Protein AF-A0A7S2E349-F1 (afdb_monomer_lite)

Sequence (161 aa):
EEGGGSARASAPRFAKLDMDATVRTHDVWCAIMRQLRRLCVDPRPEVRTTSVHSLVSIISSHGQSLKGRSWDHTLNYTLLSLLEEIMVKAKGASTADNVAQKLGTEGGRDVTMMIHHSRDTEAKQWDETWVLALDALARIVRGFLPQLEQRLCFGEAWRSL

InterPro domains:
  IPR032817 Mon2, C-terminal [PF16206] (27-145)

Radius of gyration: 23.16 Å; chains: 1; bounding box: 73×22×64 Å

Structure (mmCIF, N/CA/C/O backbone):
data_AF-A0A7S2E349-F1
#
_entry.id   AF-A0A7S2E349-F1
#
loop_
_atom_site.group_PDB
_atom_site.id
_atom_site.type_symbol
_atom_site.label_atom_id
_atom_site.label_alt_id
_atom_site.label_comp_id
_atom_site.label_asym_id
_atom_site.label_entity_id
_atom_site.label_seq_id
_atom_site.pdbx_PDB_ins_code
_atom_site.Cartn_x
_atom_site.Cartn_y
_atom_site.Cartn_z
_atom_site.occupancy
_atom_site.B_iso_or_equiv
_atom_site.auth_seq_id
_atom_site.auth_comp_id
_atom_site.auth_asym_id
_atom_site.auth_atom_id
_atom_site.pdbx_PDB_model_num
ATOM 1 N N . GLU A 1 1 ? -45.280 -6.368 -42.985 1.00 37.47 1 GLU A N 1
ATOM 2 C CA . GLU A 1 1 ? -43.893 -6.854 -42.848 1.00 37.47 1 GLU A CA 1
ATOM 3 C C . GLU A 1 1 ? -43.084 -5.709 -42.260 1.00 37.47 1 GLU A C 1
ATOM 5 O O . GLU A 1 1 ? -42.886 -4.701 -42.918 1.00 37.47 1 GLU A O 1
ATOM 10 N N . GLU A 1 2 ? -43.095 -5.577 -40.937 1.00 45.66 2 GLU A N 1
ATOM 11 C CA . GLU A 1 2 ? -42.155 -6.203 -39.989 1.00 45.66 2 GLU A CA 1
ATOM 12 C C . GLU A 1 2 ? -40.701 -5.769 -40.195 1.00 45.66 2 GLU A C 1
ATOM 14 O O . GLU A 1 2 ? -40.086 -6.037 -41.218 1.00 45.66 2 GLU A O 1
ATOM 19 N N . GLY A 1 3 ? -40.158 -5.107 -39.172 1.00 44.56 3 GLY A N 1
ATOM 20 C CA . GLY A 1 3 ? -38.744 -4.747 -39.107 1.00 44.56 3 GLY A CA 1
ATOM 21 C C . GLY A 1 3 ? -38.372 -3.788 -37.974 1.00 44.56 3 GLY A C 1
ATOM 22 O O . GLY A 1 3 ? -37.389 -3.066 -38.089 1.00 44.56 3 GLY A O 1
ATOM 23 N N . GLY A 1 4 ? -39.152 -3.728 -36.888 1.00 44.34 4 GLY A N 1
ATOM 24 C CA . GLY A 1 4 ? -38.836 -2.915 -35.711 1.00 44.34 4 GLY A CA 1
ATOM 25 C C . GLY A 1 4 ? -37.794 -3.600 -34.827 1.00 44.34 4 GLY A C 1
ATOM 26 O O . GLY A 1 4 ? -38.144 -4.235 -33.835 1.00 44.34 4 GLY A O 1
ATOM 27 N N . GLY A 1 5 ? -36.516 -3.490 -35.189 1.00 50.41 5 GLY A N 1
ATOM 28 C CA . GLY A 1 5 ? -35.394 -3.964 -34.378 1.00 50.41 5 GLY A CA 1
ATOM 29 C C . GLY A 1 5 ? -35.245 -3.143 -33.096 1.00 50.41 5 GLY A C 1
ATOM 30 O O . GLY A 1 5 ? -34.530 -2.145 -33.067 1.00 50.41 5 GLY A O 1
ATOM 31 N N . SER A 1 6 ? -35.925 -3.559 -32.026 1.00 50.19 6 SER A N 1
ATOM 32 C CA . SER A 1 6 ? -35.733 -3.003 -30.685 1.00 50.19 6 SER A CA 1
ATOM 33 C C . SER A 1 6 ? -34.360 -3.424 -30.153 1.00 50.19 6 SER A C 1
ATOM 35 O O . SER A 1 6 ? -34.171 -4.545 -29.676 1.00 50.19 6 SER A O 1
ATOM 37 N N . ALA A 1 7 ? -33.378 -2.528 -30.257 1.00 56.19 7 ALA A N 1
ATOM 38 C CA . ALA A 1 7 ? -32.099 -2.668 -29.578 1.00 56.19 7 ALA A CA 1
ATOM 39 C C . ALA A 1 7 ? -32.342 -2.601 -28.062 1.00 56.19 7 ALA A C 1
ATOM 41 O O . ALA A 1 7 ? -32.481 -1.524 -27.481 1.00 56.19 7 ALA A O 1
ATOM 42 N N . ARG A 1 8 ? -32.443 -3.768 -27.415 1.00 59.44 8 ARG A N 1
ATOM 43 C CA . ARG A 1 8 ? -32.539 -3.882 -25.955 1.00 59.44 8 ARG A CA 1
ATOM 44 C C . ARG A 1 8 ? -31.318 -3.204 -25.335 1.00 59.44 8 ARG A C 1
ATOM 46 O O . ARG A 1 8 ? -30.196 -3.683 -25.497 1.00 59.44 8 ARG A O 1
ATOM 53 N N . ALA A 1 9 ? -31.541 -2.098 -24.628 1.00 64.00 9 ALA A N 1
ATOM 54 C CA . ALA A 1 9 ? -30.508 -1.449 -23.836 1.00 64.00 9 ALA A CA 1
ATOM 55 C C . ALA A 1 9 ? -29.897 -2.477 -22.871 1.00 64.00 9 ALA A C 1
ATOM 57 O O . ALA A 1 9 ? -30.620 -3.165 -22.143 1.00 64.00 9 ALA A O 1
ATOM 58 N N . SER A 1 10 ? -28.570 -2.613 -22.904 1.00 72.06 10 SER A N 1
ATOM 59 C CA . SER A 1 10 ? -27.849 -3.491 -21.984 1.00 72.06 10 SER A CA 1
ATOM 60 C C . SER A 1 10 ? -28.159 -3.065 -20.553 1.00 72.06 10 SER A C 1
ATOM 62 O O . SER A 1 10 ? -28.141 -1.870 -20.243 1.00 72.06 10 SER A O 1
ATOM 64 N N . ALA A 1 11 ? -28.484 -4.032 -19.694 1.00 67.56 11 ALA A N 1
ATOM 65 C CA . ALA A 1 11 ? -28.821 -3.750 -18.308 1.00 67.56 11 ALA A CA 1
ATOM 66 C C . ALA A 1 11 ? -27.693 -2.934 -17.644 1.00 67.56 11 ALA A C 1
ATOM 68 O O . ALA A 1 11 ? -26.514 -3.192 -17.919 1.00 67.56 11 ALA A O 1
ATOM 69 N N . PRO A 1 12 ? -28.024 -1.969 -16.763 1.00 70.56 12 PRO A N 1
ATOM 70 C CA . PRO A 1 12 ? -27.026 -1.201 -16.032 1.00 70.56 12 PRO A CA 1
ATOM 71 C C . PRO A 1 12 ? -25.991 -2.130 -15.397 1.00 70.56 12 PRO A C 1
ATOM 73 O O . PRO A 1 12 ? -26.346 -3.174 -14.849 1.00 70.56 12 PRO A O 1
ATOM 76 N N . ARG A 1 13 ? -24.712 -1.736 -15.430 1.00 71.00 13 ARG A N 1
ATOM 77 C CA . ARG A 1 13 ? -23.570 -2.537 -14.939 1.00 71.00 13 ARG A CA 1
ATOM 78 C C . ARG A 1 13 ? -23.770 -3.096 -13.522 1.00 71.00 13 ARG A C 1
ATOM 80 O O . ARG A 1 13 ? -23.181 -4.114 -13.175 1.00 71.00 13 ARG A O 1
ATOM 87 N N . PHE A 1 14 ? -24.613 -2.436 -12.732 1.00 72.12 14 PHE A N 1
ATOM 88 C CA . PHE A 1 14 ? -24.891 -2.735 -11.332 1.00 72.12 14 PHE A CA 1
ATOM 89 C C . PHE A 1 14 ? -26.315 -3.238 -11.066 1.00 72.12 14 PHE A C 1
ATOM 91 O O . PHE A 1 14 ? -26.680 -3.424 -9.916 1.00 72.12 14 PHE A O 1
ATOM 98 N N . ALA A 1 15 ? -27.110 -3.524 -12.101 1.00 71.81 15 ALA A N 1
ATOM 99 C CA . ALA A 1 15 ? -28.498 -3.980 -11.952 1.00 71.81 15 ALA A CA 1
ATOM 100 C C . ALA A 1 15 ? -28.647 -5.340 -11.241 1.00 71.81 15 ALA A C 1
ATOM 102 O O . ALA A 1 15 ? -29.754 -5.731 -10.894 1.00 71.81 15 ALA A O 1
ATOM 103 N N . LYS A 1 16 ? -27.543 -6.073 -11.050 1.00 73.38 16 LYS A N 1
ATOM 104 C CA . LYS A 1 16 ? -27.496 -7.359 -10.337 1.00 73.38 16 LYS A CA 1
ATOM 105 C C . LYS A 1 16 ? -27.009 -7.238 -8.891 1.00 73.38 16 LYS A C 1
ATOM 107 O O . LYS A 1 16 ? -26.869 -8.262 -8.231 1.00 73.38 16 LYS A O 1
ATOM 112 N N . LEU A 1 17 ? -26.660 -6.035 -8.430 1.00 69.94 17 LEU A N 1
ATOM 113 C CA . LEU A 1 17 ? -26.226 -5.843 -7.052 1.00 69.94 17 LEU A CA 1
ATOM 114 C C . LEU A 1 17 ? -27.455 -5.787 -6.150 1.00 69.94 17 LEU A C 1
ATOM 116 O O . LEU A 1 17 ? -28.335 -4.953 -6.345 1.00 69.94 17 LEU A O 1
ATOM 120 N N . ASP A 1 18 ? -27.494 -6.687 -5.175 1.00 74.94 18 ASP A N 1
ATOM 121 C CA . ASP A 1 18 ? -28.432 -6.609 -4.065 1.00 74.94 18 ASP A CA 1
ATOM 122 C C . ASP A 1 18 ? -28.018 -5.433 -3.170 1.00 74.94 18 ASP A C 1
ATOM 124 O O . ASP A 1 18 ? -27.000 -5.491 -2.477 1.00 74.94 18 ASP A O 1
ATOM 128 N N . MET A 1 19 ? -28.771 -4.337 -3.262 1.00 74.75 19 MET A N 1
ATOM 129 C CA . MET A 1 19 ? -28.519 -3.110 -2.502 1.00 74.75 19 MET A CA 1
ATOM 130 C C . MET A 1 19 ? -28.996 -3.213 -1.048 1.00 74.75 19 MET A C 1
ATOM 132 O O . MET A 1 19 ? -28.569 -2.406 -0.224 1.00 74.75 19 MET A O 1
ATOM 136 N N . ASP A 1 20 ? -29.836 -4.205 -0.737 1.00 75.56 20 ASP A N 1
ATOM 137 C CA . ASP A 1 20 ? -30.409 -4.433 0.593 1.00 75.56 20 ASP A CA 1
ATOM 138 C C . ASP A 1 20 ? -29.612 -5.480 1.390 1.00 75.56 20 ASP A C 1
ATOM 140 O O . ASP A 1 20 ? -29.805 -5.647 2.600 1.00 75.56 20 ASP A O 1
ATOM 144 N N . ALA A 1 21 ? -28.666 -6.162 0.736 1.00 74.62 21 ALA A N 1
ATOM 145 C CA . ALA A 1 21 ? -27.739 -7.069 1.387 1.00 74.62 21 ALA A CA 1
ATOM 146 C C . ALA A 1 21 ? -26.943 -6.347 2.486 1.00 74.62 21 ALA A C 1
ATOM 148 O O . ALA A 1 21 ? -26.239 -5.359 2.259 1.00 74.62 21 ALA A O 1
ATOM 149 N N . THR A 1 22 ? -26.988 -6.894 3.700 1.00 79.00 22 THR A N 1
ATOM 150 C CA . THR A 1 22 ? -26.176 -6.394 4.812 1.00 79.00 22 THR A CA 1
ATOM 151 C C . THR A 1 22 ? -24.702 -6.725 4.577 1.00 79.00 22 THR A C 1
ATOM 153 O O . THR A 1 22 ? -24.250 -7.855 4.760 1.00 79.00 22 THR A O 1
ATOM 156 N N . VAL A 1 23 ? -23.917 -5.724 4.174 1.00 80.25 23 VAL A N 1
ATOM 157 C CA . VAL A 1 23 ? -22.469 -5.880 3.984 1.00 80.25 23 VAL A CA 1
ATOM 158 C C . VAL A 1 23 ? -21.738 -5.569 5.286 1.00 80.25 23 VAL A C 1
ATOM 160 O O . VAL A 1 23 ? -21.881 -4.489 5.862 1.00 80.25 23 VAL A O 1
ATOM 163 N N . ARG A 1 24 ? -20.904 -6.501 5.760 1.00 84.50 24 ARG A N 1
ATOM 164 C CA . ARG A 1 24 ? -20.081 -6.256 6.952 1.00 84.50 24 ARG A CA 1
ATOM 165 C C . ARG A 1 24 ? -19.015 -5.218 6.616 1.00 84.50 24 ARG A C 1
ATOM 167 O O . ARG A 1 24 ? -18.309 -5.346 5.620 1.00 84.50 24 ARG A O 1
ATOM 174 N N . THR A 1 25 ? -18.807 -4.245 7.501 1.00 87.38 25 THR A N 1
ATOM 175 C CA . THR A 1 25 ? -17.810 -3.170 7.326 1.00 87.38 25 THR A CA 1
ATOM 176 C C . THR A 1 25 ? -16.405 -3.697 7.010 1.00 87.38 25 THR A C 1
ATOM 178 O O . THR A 1 25 ? -15.675 -3.093 6.231 1.00 87.38 25 THR A O 1
ATOM 181 N N . HIS A 1 26 ? -16.026 -4.845 7.581 1.00 89.56 26 HIS A N 1
ATOM 182 C CA . HIS A 1 26 ? -14.762 -5.515 7.273 1.00 89.56 26 HIS A CA 1
ATOM 183 C C . HIS A 1 26 ? -14.629 -5.875 5.786 1.00 89.56 26 HIS A C 1
ATOM 185 O O . HIS A 1 26 ? -13.589 -5.615 5.188 1.00 89.56 26 HIS A O 1
ATOM 191 N N . ASP A 1 27 ? -15.682 -6.426 5.184 1.00 91.12 27 ASP A N 1
ATOM 192 C CA . ASP A 1 27 ? -15.651 -6.897 3.799 1.00 91.12 27 ASP A CA 1
ATOM 193 C C . ASP A 1 27 ? -15.511 -5.717 2.827 1.00 91.12 27 ASP A C 1
ATOM 195 O O . ASP A 1 27 ? -14.742 -5.796 1.867 1.00 91.12 27 ASP A O 1
ATOM 199 N N . VAL A 1 28 ? -16.172 -4.591 3.130 1.00 90.75 28 VAL A N 1
ATOM 200 C CA . VAL A 1 28 ? -16.033 -3.330 2.381 1.00 90.75 28 VAL A CA 1
ATOM 201 C C . VAL A 1 28 ? -14.592 -2.825 2.432 1.00 90.75 28 VAL A C 1
ATOM 203 O O . VAL A 1 28 ? -14.005 -2.533 1.392 1.00 90.75 28 VAL A O 1
ATOM 206 N N . TRP A 1 29 ? -13.989 -2.775 3.625 1.00 93.12 29 TRP A N 1
ATOM 207 C CA . TRP A 1 29 ? -12.599 -2.344 3.779 1.00 93.12 29 TRP A CA 1
ATOM 208 C C . TRP A 1 29 ? -11.635 -3.225 2.991 1.00 93.12 29 TRP A C 1
ATOM 210 O O . TRP A 1 29 ? -10.821 -2.712 2.227 1.00 93.12 29 TRP A O 1
ATOM 220 N N . CYS A 1 30 ? -11.763 -4.546 3.107 1.00 92.81 30 CYS A N 1
ATOM 221 C CA . CYS A 1 30 ? -10.938 -5.481 2.349 1.00 92.81 30 CYS A CA 1
ATOM 222 C C . CYS A 1 30 ? -11.125 -5.312 0.832 1.00 92.81 30 CYS A C 1
ATOM 224 O O . CYS A 1 30 ? -10.159 -5.406 0.078 1.00 92.81 30 CYS A O 1
ATOM 226 N N . ALA A 1 31 ? -12.348 -5.042 0.361 1.00 93.38 31 ALA A N 1
ATOM 227 C CA . ALA A 1 31 ? -12.614 -4.777 -1.051 1.00 93.38 31 ALA A CA 1
ATOM 228 C C . ALA A 1 31 ? -11.931 -3.495 -1.551 1.00 93.38 31 ALA A C 1
ATOM 230 O O . ALA A 1 31 ? -11.270 -3.532 -2.591 1.00 93.38 31 ALA A O 1
ATOM 231 N N . ILE A 1 32 ? -12.037 -2.400 -0.794 1.00 93.06 32 ILE A N 1
ATOM 232 C CA . ILE A 1 32 ? -11.392 -1.120 -1.118 1.00 93.06 32 ILE A CA 1
ATOM 233 C C . ILE A 1 32 ? -9.871 -1.286 -1.163 1.00 93.06 32 ILE A C 1
ATOM 235 O O . ILE A 1 32 ? -9.247 -0.946 -2.169 1.00 93.06 32 ILE A O 1
ATOM 239 N N . MET A 1 33 ? -9.279 -1.863 -0.112 1.00 94.69 33 MET A N 1
ATOM 240 C CA . MET A 1 33 ? -7.827 -2.039 -0.009 1.00 94.69 33 MET A CA 1
ATOM 241 C C . MET A 1 33 ? -7.282 -2.920 -1.133 1.00 94.69 33 MET A C 1
ATOM 243 O O . MET A 1 33 ? -6.305 -2.556 -1.786 1.00 94.69 33 MET A O 1
ATOM 247 N N . ARG A 1 34 ? -7.969 -4.025 -1.450 1.00 94.81 34 ARG A N 1
ATOM 248 C CA . ARG A 1 34 ? -7.602 -4.902 -2.568 1.00 94.81 34 ARG A CA 1
ATOM 249 C C . ARG A 1 34 ? -7.635 -4.174 -3.908 1.00 94.81 34 ARG A C 1
ATOM 251 O O . ARG A 1 34 ? -6.730 -4.359 -4.722 1.00 94.81 34 ARG A O 1
ATOM 258 N N . GLN A 1 35 ? -8.661 -3.359 -4.151 1.00 95.50 35 GLN A N 1
ATOM 259 C CA . GLN A 1 35 ? -8.774 -2.650 -5.421 1.00 95.50 35 GLN A CA 1
ATOM 260 C C . GLN A 1 35 ? -7.719 -1.551 -5.553 1.00 95.50 35 GLN A C 1
ATOM 262 O O . GLN A 1 35 ? -7.114 -1.432 -6.615 1.00 95.50 35 GLN A O 1
ATOM 267 N N . LEU A 1 36 ? -7.446 -0.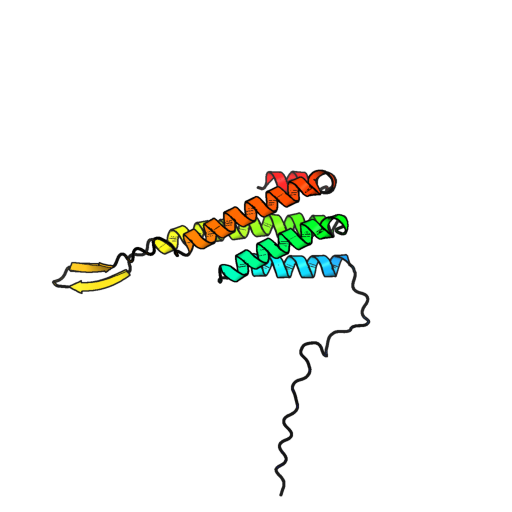799 -4.484 1.00 94.94 36 LEU A N 1
ATOM 268 C CA . LEU A 1 36 ? -6.379 0.205 -4.472 1.00 94.94 36 LEU A CA 1
ATOM 269 C C . LEU A 1 36 ? -5.004 -0.432 -4.665 1.00 94.94 36 LEU A C 1
ATOM 271 O O . LEU A 1 36 ? -4.242 0.024 -5.514 1.00 94.94 36 LEU A O 1
ATOM 275 N N . ARG A 1 37 ? -4.714 -1.529 -3.953 1.00 95.94 37 ARG A N 1
ATOM 276 C CA . ARG A 1 37 ? -3.477 -2.306 -4.113 1.00 95.94 37 ARG A CA 1
ATOM 277 C C . ARG A 1 37 ? -3.236 -2.679 -5.571 1.00 95.94 37 ARG A C 1
ATOM 279 O O . ARG A 1 37 ? -2.144 -2.472 -6.084 1.00 95.94 37 ARG A O 1
ATOM 286 N N . ARG A 1 38 ? -4.263 -3.205 -6.247 1.00 96.50 38 ARG A N 1
ATOM 287 C CA . ARG A 1 38 ? -4.178 -3.613 -7.658 1.00 96.50 38 ARG A CA 1
ATOM 288 C C . ARG A 1 38 ? -3.792 -2.449 -8.573 1.00 96.50 38 ARG A C 1
ATOM 290 O O . ARG A 1 38 ? -3.069 -2.657 -9.538 1.00 96.50 38 ARG A O 1
ATOM 297 N N . LEU A 1 39 ? -4.272 -1.242 -8.281 1.00 97.19 39 LEU A N 1
ATOM 298 C CA . LEU A 1 39 ? -3.957 -0.052 -9.071 1.00 97.19 39 LEU A CA 1
ATOM 299 C C . LEU A 1 39 ? -2.567 0.525 -8.752 1.00 97.19 39 LEU A C 1
ATOM 301 O O . LEU A 1 39 ? -1.951 1.137 -9.618 1.00 97.19 39 LEU A O 1
ATOM 305 N N . CYS A 1 40 ? -2.031 0.281 -7.552 1.00 96.94 40 CYS A N 1
ATOM 306 C CA . CYS A 1 40 ? -0.669 0.689 -7.181 1.00 96.94 40 CYS A CA 1
ATOM 307 C C . CYS A 1 40 ? 0.425 -0.028 -7.997 1.00 96.94 40 CYS A C 1
ATOM 309 O O . CYS A 1 40 ? 1.569 0.413 -8.003 1.00 96.94 40 CYS A O 1
ATOM 311 N N . VAL A 1 41 ? 0.077 -1.107 -8.702 1.00 96.38 41 VAL A N 1
ATOM 312 C CA . VAL A 1 41 ? 0.967 -1.873 -9.591 1.00 96.38 41 VAL A CA 1
ATOM 313 C C . VAL A 1 41 ? 0.501 -1.854 -11.053 1.00 96.38 41 VAL A C 1
ATOM 315 O O . VAL A 1 41 ? 0.894 -2.713 -11.843 1.00 96.38 41 VAL A O 1
ATOM 318 N N . ASP A 1 42 ? -0.350 -0.890 -11.425 1.00 96.94 42 ASP A N 1
ATOM 319 C CA . ASP A 1 42 ? -0.799 -0.701 -12.809 1.00 96.94 42 ASP A CA 1
ATOM 320 C C . ASP A 1 42 ? 0.399 -0.420 -13.745 1.00 96.94 42 ASP A C 1
ATOM 322 O O . ASP A 1 42 ? 1.356 0.245 -13.340 1.00 96.94 42 ASP A O 1
ATOM 326 N N . PRO A 1 43 ? 0.382 -0.888 -15.005 1.00 91.62 43 PRO A N 1
ATOM 327 C CA . PRO A 1 43 ? 1.456 -0.597 -15.956 1.00 91.62 43 PRO A CA 1
ATOM 328 C C . PRO A 1 43 ? 1.702 0.902 -16.177 1.00 91.62 43 PRO A C 1
ATOM 330 O O . PRO A 1 43 ? 2.832 1.302 -16.441 1.00 91.62 43 PRO A O 1
ATOM 333 N N . ARG A 1 44 ? 0.670 1.744 -16.036 1.00 93.69 44 ARG A N 1
ATOM 334 C CA . ARG A 1 44 ? 0.774 3.192 -16.252 1.00 93.69 44 ARG A CA 1
ATOM 335 C C . ARG A 1 44 ? 1.271 3.900 -14.983 1.00 93.69 44 ARG A C 1
ATOM 337 O O . ARG A 1 44 ? 0.604 3.788 -13.946 1.00 93.69 44 ARG A O 1
ATOM 344 N N . PRO A 1 45 ? 2.391 4.642 -15.031 1.00 92.88 45 PRO A N 1
ATOM 345 C CA . PRO A 1 45 ? 2.976 5.285 -13.852 1.00 92.88 45 PRO A CA 1
ATOM 346 C C . PRO A 1 45 ? 2.024 6.277 -13.174 1.00 92.88 45 PRO A C 1
ATOM 348 O O . PRO A 1 45 ? 1.942 6.312 -11.948 1.00 92.88 45 PRO A O 1
ATOM 351 N N . GLU A 1 46 ? 1.222 7.017 -13.937 1.00 94.62 46 GLU A N 1
ATOM 352 C CA . GLU A 1 46 ? 0.279 8.006 -13.406 1.00 94.62 46 GLU A CA 1
ATOM 353 C C . GLU A 1 46 ? -0.818 7.343 -12.562 1.00 94.62 46 GLU A C 1
ATOM 355 O O . GLU A 1 46 ? -1.241 7.876 -11.529 1.00 94.62 46 GLU A O 1
ATOM 360 N N . VAL A 1 47 ? -1.256 6.146 -12.974 1.00 96.88 47 VAL A N 1
ATOM 361 C CA . VAL A 1 47 ? -2.231 5.342 -12.228 1.00 96.88 47 VAL A CA 1
ATOM 362 C C . VAL A 1 47 ? -1.610 4.824 -10.937 1.00 96.88 47 VAL A C 1
ATOM 364 O O . VAL A 1 47 ? -2.252 4.933 -9.889 1.00 96.88 47 VAL A O 1
ATOM 367 N N . ARG A 1 48 ? -0.364 4.328 -10.974 1.00 96.06 48 ARG A N 1
ATOM 368 C CA . ARG A 1 48 ? 0.343 3.878 -9.764 1.00 96.06 48 ARG A CA 1
ATOM 369 C C . ARG A 1 48 ? 0.482 5.003 -8.755 1.00 96.06 48 ARG A C 1
ATOM 371 O O . ARG A 1 48 ? 0.015 4.858 -7.627 1.00 96.06 48 ARG A O 1
ATOM 378 N N . THR A 1 49 ? 1.037 6.138 -9.176 1.00 94.38 49 THR A N 1
ATOM 379 C CA . THR A 1 49 ? 1.279 7.303 -8.316 1.00 94.38 49 THR A CA 1
ATOM 380 C C . THR A 1 49 ? -0.014 7.770 -7.657 1.00 94.38 49 THR A C 1
ATOM 382 O O . THR A 1 49 ? -0.098 7.857 -6.430 1.00 94.38 49 THR A O 1
ATOM 385 N N . THR A 1 50 ? -1.074 7.969 -8.444 1.00 96.56 50 THR A N 1
ATOM 386 C CA . THR A 1 50 ? -2.379 8.405 -7.920 1.00 96.56 50 THR A CA 1
ATOM 387 C C . THR A 1 50 ? -2.961 7.389 -6.935 1.00 96.56 50 THR A C 1
ATOM 389 O O . THR A 1 50 ? -3.541 7.762 -5.911 1.00 96.56 50 THR A O 1
ATOM 392 N N . SER A 1 51 ? -2.787 6.096 -7.208 1.00 97.12 51 SER A N 1
ATOM 393 C CA . SER A 1 51 ? -3.311 5.020 -6.366 1.00 97.12 51 SER A CA 1
ATOM 394 C C . SER A 1 51 ? -2.557 4.890 -5.050 1.00 97.12 51 SER A C 1
ATOM 396 O O . SER A 1 51 ? -3.203 4.730 -4.018 1.00 97.12 51 SER A O 1
ATOM 398 N N . VAL A 1 52 ? -1.228 5.030 -5.054 1.00 95.94 52 VAL A N 1
ATOM 399 C CA . VAL A 1 52 ? -0.414 5.042 -3.827 1.00 95.94 52 VAL A CA 1
ATOM 400 C C . VAL A 1 52 ? -0.810 6.232 -2.952 1.00 95.94 52 VAL A C 1
ATOM 402 O O . VAL A 1 52 ? -1.083 6.056 -1.764 1.00 95.94 52 VAL A O 1
ATOM 405 N N . HIS A 1 53 ? -0.953 7.429 -3.532 1.00 95.19 53 HIS A N 1
ATOM 406 C CA . HIS A 1 53 ? -1.434 8.600 -2.793 1.00 95.19 53 HIS A CA 1
ATOM 407 C C . HIS A 1 53 ? -2.844 8.401 -2.228 1.00 95.19 53 HIS A C 1
ATOM 409 O O . HIS A 1 53 ? -3.094 8.730 -1.066 1.00 95.19 53 HIS A O 1
ATOM 415 N N . SER A 1 54 ? -3.752 7.822 -3.017 1.00 96.56 54 SER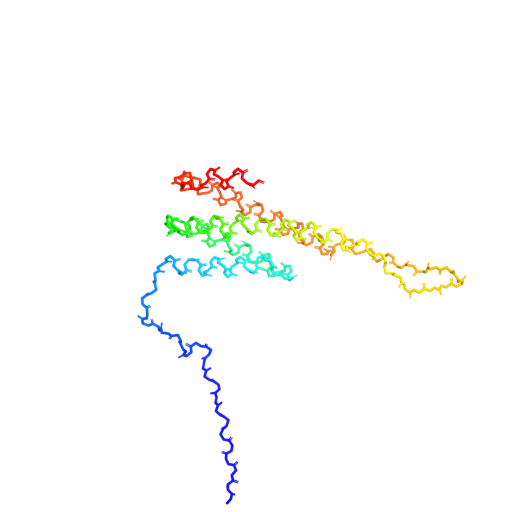 A N 1
ATOM 416 C CA . SER A 1 54 ? -5.121 7.525 -2.582 1.00 96.56 54 SER A CA 1
ATOM 417 C C . SER A 1 54 ? -5.142 6.502 -1.447 1.00 96.56 54 SER A C 1
ATOM 419 O O . SER A 1 54 ? -5.850 6.694 -0.462 1.00 96.56 54 SER A O 1
ATOM 421 N N . LEU A 1 55 ? -4.332 5.444 -1.545 1.00 95.81 55 LEU A N 1
ATOM 422 C CA . LEU A 1 55 ? -4.195 4.417 -0.516 1.00 95.81 55 LEU A CA 1
ATOM 423 C C . LEU A 1 55 ? -3.716 5.026 0.805 1.00 95.81 55 LEU A C 1
ATOM 425 O O . LEU A 1 55 ? -4.348 4.822 1.841 1.00 95.81 55 LEU A O 1
ATOM 429 N N . VAL A 1 56 ? -2.648 5.828 0.761 1.00 94.50 56 VAL A N 1
ATOM 430 C CA . VAL A 1 56 ? -2.125 6.522 1.946 1.00 94.50 56 VAL A CA 1
ATOM 431 C C . VAL A 1 56 ? -3.159 7.468 2.526 1.00 94.50 56 VAL A C 1
ATOM 433 O O . VAL A 1 56 ? -3.353 7.467 3.738 1.00 94.50 56 VAL A O 1
ATOM 436 N N . SER A 1 57 ? -3.831 8.260 1.691 1.00 95.94 57 SER A N 1
ATOM 437 C CA . SER A 1 57 ? -4.856 9.204 2.139 1.00 95.94 57 SER A CA 1
ATOM 438 C C . SER A 1 57 ? -6.008 8.481 2.838 1.00 95.94 57 SER A C 1
ATOM 440 O O . SER A 1 57 ? -6.361 8.837 3.960 1.00 95.94 57 SER A O 1
ATOM 442 N N . ILE A 1 58 ? -6.532 7.409 2.239 1.00 95.38 58 ILE A N 1
ATOM 443 C CA . ILE A 1 58 ? -7.636 6.631 2.808 1.00 95.38 58 ILE A CA 1
ATOM 444 C C . ILE A 1 58 ? -7.236 6.018 4.150 1.00 95.38 58 ILE A C 1
ATOM 446 O O . ILE A 1 58 ? -7.987 6.158 5.116 1.00 95.38 58 ILE A O 1
ATOM 450 N N . ILE A 1 59 ? -6.059 5.389 4.234 1.00 95.31 59 ILE A N 1
ATOM 451 C CA . ILE A 1 59 ? -5.570 4.787 5.481 1.00 95.31 59 ILE A CA 1
ATOM 452 C C . ILE A 1 59 ? -5.289 5.865 6.530 1.00 95.31 59 ILE A C 1
ATOM 454 O O . ILE A 1 59 ? -5.667 5.699 7.682 1.00 95.31 59 ILE A O 1
ATOM 458 N N . SER A 1 60 ? -4.688 6.992 6.155 1.00 94.56 60 SER A N 1
ATOM 459 C CA . SER A 1 60 ? -4.376 8.074 7.098 1.00 94.56 60 SER A CA 1
ATOM 460 C C . SER A 1 60 ? -5.641 8.707 7.675 1.00 94.56 60 SER A C 1
ATOM 462 O O . SER A 1 60 ? -5.711 8.953 8.876 1.00 94.56 60 SER A O 1
ATOM 464 N N . SER A 1 61 ? -6.660 8.931 6.844 1.00 94.88 61 SER A N 1
ATOM 465 C CA . SER A 1 61 ? -7.912 9.566 7.266 1.00 94.88 61 SER A CA 1
ATOM 466 C C . SER A 1 61 ? -8.858 8.615 8.000 1.00 94.88 61 SER A C 1
ATOM 468 O O . SER A 1 61 ? -9.558 9.040 8.914 1.00 94.88 61 SER A O 1
ATOM 470 N N . HIS A 1 62 ? -8.886 7.332 7.628 1.00 93.75 62 HIS A N 1
ATOM 471 C CA . HIS A 1 62 ? -9.894 6.383 8.116 1.00 93.75 62 HIS A CA 1
ATOM 472 C C . HIS A 1 62 ? -9.306 5.165 8.838 1.00 93.75 62 HIS A C 1
ATOM 474 O O . HIS A 1 62 ? -10.049 4.279 9.259 1.00 93.75 62 HIS A O 1
ATOM 480 N N . GLY A 1 63 ? -7.989 5.103 9.030 1.00 91.31 63 GLY A N 1
ATOM 481 C CA . GLY A 1 63 ? -7.312 3.959 9.645 1.00 91.31 63 GLY A CA 1
ATOM 482 C C . GLY A 1 63 ? -7.750 3.684 11.083 1.00 91.31 63 GLY A C 1
ATOM 483 O O . GLY A 1 63 ? -7.730 2.537 11.519 1.00 91.31 63 GLY A O 1
ATOM 484 N N . GLN A 1 64 ? -8.259 4.692 11.802 1.00 91.62 64 GLN A N 1
ATOM 485 C CA . GLN A 1 64 ? -8.862 4.502 13.131 1.00 91.62 64 GLN A CA 1
ATOM 486 C C . GLN A 1 64 ? -10.164 3.683 13.087 1.00 91.62 64 GLN A C 1
ATOM 488 O O . GLN A 1 64 ? -10.562 3.083 14.082 1.00 91.62 64 GLN A O 1
ATOM 493 N N . SER A 1 65 ? -10.842 3.637 11.937 1.00 89.38 65 SER A N 1
ATOM 494 C CA . SER A 1 65 ? -12.045 2.821 11.730 1.00 89.38 65 SER A CA 1
ATOM 495 C C . SER A 1 65 ? -11.731 1.363 11.377 1.00 89.38 65 SER A C 1
ATOM 497 O O . SER A 1 65 ? -12.630 0.517 11.427 1.00 89.38 65 SER A O 1
ATOM 499 N N . LEU A 1 66 ? -10.479 1.041 11.034 1.00 89.31 66 LEU A N 1
ATOM 500 C CA . LEU A 1 66 ? -10.046 -0.335 10.807 1.00 89.31 66 LEU A CA 1
ATOM 501 C C . LEU A 1 66 ? -9.920 -1.049 12.159 1.00 89.31 66 LEU A C 1
ATOM 503 O O . LEU A 1 66 ? -9.239 -0.591 13.071 1.00 89.31 66 LEU A O 1
ATOM 507 N N . LYS A 1 67 ? -10.587 -2.198 12.299 1.00 85.12 67 LYS A N 1
ATOM 508 C CA . LYS A 1 67 ? -10.593 -2.996 13.535 1.00 85.12 67 LYS A CA 1
ATOM 509 C C . LYS A 1 67 ? -9.937 -4.345 13.300 1.00 85.12 67 LYS A C 1
ATOM 511 O O . LYS A 1 67 ? -10.272 -4.987 12.309 1.00 85.12 67 LYS A O 1
ATOM 516 N N . GLY A 1 68 ? -9.099 -4.798 14.238 1.00 86.50 68 GLY A N 1
ATOM 517 C CA . GLY A 1 68 ? -8.539 -6.159 14.308 1.00 86.50 68 GLY A CA 1
ATOM 518 C C . GLY A 1 68 ? -8.227 -6.764 12.937 1.00 86.50 68 GLY A C 1
ATOM 519 O O . GLY A 1 68 ? -7.292 -6.336 12.271 1.00 86.50 68 GLY A O 1
ATOM 520 N N . ARG A 1 69 ? -9.100 -7.671 12.475 1.00 88.75 69 ARG A N 1
ATOM 521 C CA . ARG A 1 69 ? -8.998 -8.359 11.177 1.00 88.75 69 ARG A CA 1
ATOM 522 C C . ARG A 1 69 ? -8.854 -7.436 9.960 1.00 88.75 69 ARG A C 1
ATOM 524 O O . ARG A 1 69 ? -8.179 -7.805 9.008 1.00 88.75 69 ARG A O 1
ATOM 531 N N . SER A 1 70 ? -9.475 -6.254 9.948 1.00 91.25 70 SER A N 1
ATOM 532 C CA . SER A 1 70 ? -9.301 -5.286 8.850 1.00 91.25 70 SER A CA 1
ATOM 533 C C . SER A 1 70 ? -7.895 -4.692 8.834 1.00 91.25 70 SER A C 1
ATOM 535 O O . SER A 1 70 ? -7.343 -4.476 7.758 1.00 91.25 70 SER A O 1
ATOM 537 N N . TRP A 1 71 ? -7.309 -4.451 10.011 1.00 92.25 71 TRP A N 1
ATOM 538 C CA . TRP A 1 71 ? -5.917 -4.017 10.121 1.00 92.25 71 TRP A CA 1
ATOM 539 C C . TRP A 1 71 ? -4.964 -5.140 9.742 1.00 92.25 71 TRP A C 1
ATOM 541 O O . TRP A 1 71 ? -4.072 -4.904 8.938 1.00 92.25 71 TRP A O 1
ATOM 551 N N . ASP A 1 72 ? -5.206 -6.362 10.224 1.00 90.25 72 ASP A N 1
ATOM 552 C CA . ASP A 1 72 ? -4.412 -7.534 9.842 1.00 90.25 72 ASP A CA 1
ATOM 553 C C . ASP A 1 72 ? -4.442 -7.726 8.314 1.00 90.25 72 ASP A C 1
ATOM 555 O O . ASP A 1 72 ? -3.412 -7.991 7.695 1.00 90.25 72 ASP A O 1
ATOM 559 N N . HIS A 1 73 ? -5.604 -7.514 7.679 1.00 91.31 73 HIS A N 1
ATOM 560 C CA . HIS A 1 73 ? -5.722 -7.580 6.226 1.00 91.31 73 HIS A CA 1
ATOM 561 C C . HIS A 1 73 ? -4.967 -6.455 5.510 1.00 91.31 73 HIS A C 1
ATOM 563 O O . HIS A 1 73 ? -4.247 -6.701 4.542 1.00 91.31 73 HIS A O 1
ATOM 569 N N . THR A 1 74 ? -5.138 -5.222 5.986 1.00 92.75 74 THR A N 1
ATOM 570 C CA . THR A 1 74 ? -4.502 -4.032 5.406 1.00 92.75 74 THR A CA 1
ATOM 571 C C . THR A 1 74 ? -2.984 -4.110 5.537 1.00 92.75 74 THR A C 1
ATOM 573 O O . THR A 1 74 ? -2.271 -3.815 4.587 1.00 92.75 74 THR A O 1
ATOM 576 N N . LEU A 1 75 ? -2.467 -4.563 6.675 1.00 90.50 75 LEU A N 1
ATOM 577 C CA . LEU A 1 75 ? -1.036 -4.718 6.884 1.00 90.50 75 LEU A CA 1
ATOM 578 C C . LEU A 1 75 ? -0.465 -5.811 5.975 1.00 90.50 75 LEU A C 1
ATOM 580 O O . LEU A 1 75 ? 0.374 -5.520 5.128 1.00 90.50 75 LEU A O 1
ATOM 584 N N . ASN A 1 76 ? -0.945 -7.049 6.117 1.00 89.62 76 ASN A N 1
ATOM 585 C CA . ASN A 1 76 ? -0.308 -8.198 5.477 1.00 89.62 76 ASN A CA 1
ATOM 586 C C . ASN A 1 76 ? -0.590 -8.246 3.975 1.00 89.62 76 ASN A C 1
ATOM 588 O O . ASN A 1 76 ? 0.337 -8.248 3.176 1.00 89.62 76 ASN A O 1
ATOM 592 N N . TYR A 1 77 ? -1.866 -8.233 3.583 1.00 90.81 77 TYR A N 1
ATOM 593 C CA . TYR A 1 77 ? -2.263 -8.477 2.192 1.00 90.81 77 TYR A CA 1
ATOM 594 C C . TYR A 1 77 ? -2.302 -7.217 1.334 1.00 90.81 77 TYR A C 1
ATOM 596 O O . TYR A 1 77 ? -2.402 -7.317 0.112 1.00 90.81 77 TYR A O 1
ATOM 604 N N . THR A 1 78 ? -2.266 -6.035 1.953 1.00 93.00 78 THR A N 1
ATOM 605 C CA . THR A 1 78 ? -2.221 -4.769 1.218 1.00 93.00 78 THR A CA 1
ATOM 606 C C . THR A 1 78 ? -0.846 -4.143 1.301 1.00 93.00 78 THR A C 1
ATOM 608 O O . THR A 1 78 ? -0.161 -4.153 0.295 1.00 93.00 78 THR A O 1
ATOM 611 N N . LEU A 1 79 ? -0.413 -3.641 2.454 1.00 92.56 79 LEU A N 1
ATOM 612 C CA . LEU A 1 79 ? 0.798 -2.826 2.554 1.00 92.56 79 LEU A CA 1
ATOM 613 C C . LEU A 1 79 ? 2.082 -3.626 2.311 1.00 92.56 79 LEU A C 1
ATOM 615 O O . LEU A 1 79 ? 2.853 -3.274 1.422 1.00 92.56 79 LEU A O 1
ATOM 619 N N . LEU A 1 80 ? 2.293 -4.713 3.054 1.00 90.94 80 LEU A N 1
ATOM 620 C CA . LEU A 1 80 ? 3.519 -5.510 2.954 1.00 90.94 80 LEU A CA 1
ATOM 621 C C . LEU A 1 80 ? 3.596 -6.257 1.623 1.00 90.94 80 LEU A C 1
ATOM 623 O O . LEU A 1 80 ? 4.586 -6.134 0.907 1.00 90.94 80 LEU A O 1
ATOM 627 N N . SER A 1 81 ? 2.514 -6.935 1.225 1.00 92.06 81 SER A N 1
ATOM 628 C CA . SER A 1 81 ? 2.457 -7.578 -0.092 1.00 92.06 81 SER A CA 1
ATOM 629 C C . SER A 1 81 ? 2.539 -6.591 -1.261 1.00 92.06 81 SER A C 1
ATOM 631 O O . SER A 1 81 ? 2.918 -6.997 -2.355 1.00 92.06 81 SER A O 1
ATOM 633 N N . LEU A 1 82 ? 2.114 -5.330 -1.106 1.00 94.31 82 LEU A N 1
ATOM 634 C CA . LEU A 1 82 ? 2.299 -4.313 -2.149 1.00 94.31 82 LEU A CA 1
ATOM 635 C C . LEU A 1 82 ? 3.765 -3.913 -2.253 1.00 94.31 82 LEU A C 1
ATOM 637 O O . LEU A 1 82 ? 4.282 -3.799 -3.360 1.00 94.31 82 LEU A O 1
ATOM 641 N N . LEU A 1 83 ? 4.415 -3.713 -1.108 1.00 93.69 83 LEU A N 1
ATOM 642 C CA . LEU A 1 83 ? 5.823 -3.371 -1.050 1.00 93.69 83 LEU A CA 1
ATOM 643 C C . LEU A 1 83 ? 6.658 -4.465 -1.740 1.00 93.69 83 LEU A C 1
ATOM 645 O O . LEU A 1 83 ? 7.383 -4.190 -2.691 1.00 93.69 83 LEU A O 1
ATOM 649 N N . GLU A 1 84 ? 6.470 -5.727 -1.365 1.00 93.44 84 GLU A N 1
ATOM 650 C CA . GLU A 1 84 ? 7.172 -6.841 -2.009 1.00 93.44 84 GLU A CA 1
ATOM 651 C C . GLU A 1 84 ? 6.950 -6.882 -3.535 1.00 93.44 84 GLU A C 1
ATOM 653 O O . GLU A 1 84 ? 7.906 -7.006 -4.302 1.00 93.44 84 GLU A O 1
ATOM 658 N N . GLU A 1 85 ? 5.708 -6.704 -4.000 1.00 95.12 85 GLU A N 1
ATOM 659 C CA . GLU A 1 85 ? 5.396 -6.729 -5.432 1.00 95.12 85 GLU A CA 1
ATOM 660 C C . GLU A 1 85 ? 6.049 -5.568 -6.202 1.00 95.12 85 GLU A C 1
ATOM 662 O O . GLU A 1 85 ? 6.611 -5.785 -7.279 1.00 95.12 85 GLU A O 1
ATOM 667 N N . ILE A 1 86 ? 6.020 -4.345 -5.658 1.00 95.06 86 ILE A N 1
ATOM 668 C CA . ILE A 1 86 ? 6.676 -3.184 -6.281 1.00 95.06 86 ILE A CA 1
ATOM 669 C C . ILE A 1 86 ? 8.194 -3.392 -6.318 1.00 95.06 86 ILE A C 1
ATOM 671 O O . ILE A 1 86 ? 8.807 -3.128 -7.351 1.00 95.06 86 ILE A O 1
ATOM 675 N N . MET A 1 87 ? 8.797 -3.925 -5.249 1.00 93.12 87 MET A N 1
ATOM 676 C CA . MET A 1 87 ? 10.229 -4.243 -5.217 1.00 93.12 87 MET A CA 1
ATOM 677 C C . MET A 1 87 ? 10.614 -5.220 -6.334 1.00 93.12 87 MET A C 1
ATOM 679 O O . MET A 1 87 ? 11.621 -5.023 -7.017 1.00 93.12 87 MET A O 1
ATOM 683 N N . VAL A 1 88 ? 9.831 -6.287 -6.521 1.00 93.44 88 VAL A N 1
ATOM 684 C CA . VAL A 1 88 ? 10.076 -7.281 -7.576 1.00 93.44 88 VAL A CA 1
ATOM 685 C C . VAL A 1 88 ? 9.973 -6.638 -8.961 1.00 93.44 88 VAL A C 1
ATOM 687 O O . VAL A 1 88 ? 10.830 -6.887 -9.810 1.00 93.44 88 VAL A O 1
ATOM 690 N N . LYS A 1 89 ? 8.975 -5.777 -9.186 1.00 93.00 89 LYS A N 1
ATOM 691 C CA . LYS A 1 89 ? 8.794 -5.073 -10.465 1.00 93.00 89 LYS A CA 1
ATOM 692 C C . LYS A 1 89 ? 9.916 -4.073 -10.751 1.00 93.00 89 LYS A C 1
ATOM 694 O O . LYS A 1 89 ? 10.430 -4.074 -11.864 1.00 93.00 89 LYS A O 1
ATOM 699 N N . ALA A 1 90 ? 10.368 -3.319 -9.749 1.00 90.50 90 ALA A N 1
ATOM 700 C CA . ALA A 1 90 ? 11.519 -2.424 -9.876 1.00 90.50 90 ALA A CA 1
ATOM 701 C C . ALA A 1 90 ? 12.801 -3.183 -10.250 1.00 90.50 90 ALA A C 1
ATOM 703 O O . ALA A 1 90 ? 13.480 -2.834 -11.213 1.00 90.50 90 ALA A O 1
ATOM 704 N N . LYS A 1 91 ? 13.084 -4.301 -9.567 1.00 88.31 91 LYS A N 1
ATOM 705 C CA . LYS A 1 91 ? 14.225 -5.170 -9.904 1.00 88.31 91 LYS A CA 1
ATOM 706 C C . LYS A 1 91 ? 14.126 -5.751 -11.319 1.00 88.31 91 LYS A C 1
ATOM 708 O O . LYS A 1 91 ? 15.144 -5.854 -11.999 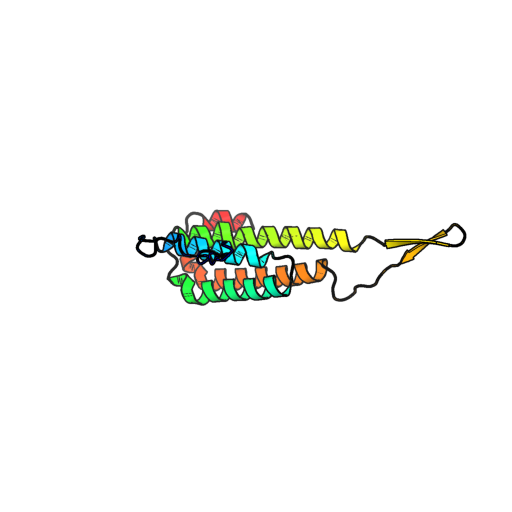1.00 88.31 91 LYS A O 1
ATOM 713 N N . GLY A 1 92 ? 12.925 -6.137 -11.752 1.00 85.94 92 GLY A N 1
ATOM 714 C CA . GLY A 1 92 ? 12.679 -6.685 -13.088 1.00 85.94 92 GLY A CA 1
ATOM 715 C C . GLY A 1 92 ? 12.815 -5.656 -14.212 1.00 85.94 92 GLY A C 1
ATOM 716 O O . GLY A 1 92 ? 13.319 -5.986 -15.279 1.00 85.94 92 GLY A O 1
ATOM 717 N N . ALA A 1 93 ? 12.424 -4.405 -13.979 1.00 84.19 93 ALA A N 1
ATOM 718 C CA . ALA A 1 93 ? 12.539 -3.348 -14.980 1.00 84.19 93 ALA A CA 1
ATOM 719 C C . ALA A 1 93 ? 14.006 -2.966 -15.260 1.00 84.19 93 ALA A C 1
ATOM 721 O O . ALA A 1 93 ? 14.398 -2.784 -16.411 1.00 84.19 93 ALA A O 1
ATOM 722 N N . SER A 1 94 ? 14.854 -2.967 -14.227 1.00 70.75 94 SER A N 1
ATOM 723 C CA . SER A 1 94 ? 16.294 -2.686 -14.347 1.00 70.75 94 SER A CA 1
ATOM 724 C C . SER A 1 94 ? 17.063 -3.663 -15.246 1.00 70.75 94 SER A C 1
ATOM 72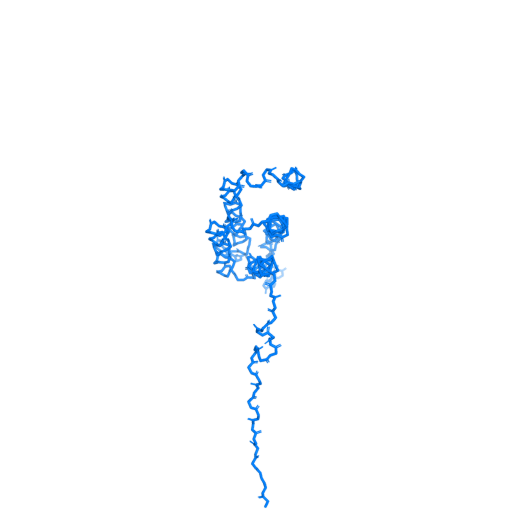6 O O . SER A 1 94 ? 18.126 -3.319 -15.764 1.00 70.75 94 SER A O 1
ATOM 728 N N . THR A 1 95 ? 16.563 -4.886 -15.453 1.00 65.19 95 THR A N 1
ATOM 729 C CA . THR A 1 95 ? 17.203 -5.862 -16.353 1.00 65.19 95 THR A CA 1
ATOM 730 C C . THR A 1 95 ? 16.744 -5.719 -17.805 1.00 65.19 95 THR A C 1
ATOM 732 O O . THR A 1 95 ? 17.514 -6.049 -18.707 1.00 65.19 95 THR A O 1
ATOM 735 N N . ALA A 1 96 ? 15.540 -5.189 -18.044 1.00 61.16 96 ALA A N 1
ATOM 736 C CA . ALA A 1 96 ? 14.956 -5.029 -19.376 1.00 61.16 96 ALA A CA 1
ATOM 737 C C . ALA A 1 96 ? 15.553 -3.848 -20.166 1.00 61.16 96 ALA A C 1
ATOM 739 O O . ALA A 1 96 ? 15.734 -3.948 -21.379 1.00 61.16 96 ALA A O 1
ATOM 740 N N . ASP A 1 97 ? 15.940 -2.766 -19.486 1.00 57.56 97 ASP A N 1
ATOM 741 C CA . ASP A 1 97 ? 16.461 -1.542 -20.121 1.00 57.56 97 ASP A CA 1
ATOM 742 C C . ASP A 1 97 ? 17.858 -1.697 -20.768 1.00 57.56 97 ASP A C 1
ATOM 744 O O . ASP A 1 97 ? 18.311 -0.816 -21.499 1.00 57.56 97 ASP A O 1
ATOM 748 N N . ASN A 1 98 ? 18.550 -2.822 -20.549 1.00 55.03 98 ASN A N 1
ATOM 749 C CA . ASN A 1 98 ? 19.899 -3.072 -21.077 1.00 55.03 98 ASN A CA 1
ATOM 750 C C . ASN A 1 98 ? 19.930 -3.758 -22.458 1.00 55.03 98 ASN A C 1
ATOM 752 O O . ASN A 1 98 ? 21.005 -4.127 -22.941 1.00 55.03 98 ASN A O 1
ATOM 756 N N . VAL A 1 99 ? 18.784 -3.951 -23.117 1.00 57.16 99 VAL A N 1
ATOM 757 C CA . VAL A 1 99 ? 18.737 -4.610 -24.429 1.00 57.16 99 VAL A CA 1
ATOM 758 C C . VAL A 1 99 ? 19.025 -3.590 -25.535 1.00 57.16 99 VAL A C 1
ATOM 760 O O . VAL A 1 99 ? 18.141 -2.872 -25.995 1.00 57.16 99 VAL A O 1
ATOM 763 N N . ALA A 1 100 ? 20.280 -3.530 -25.988 1.00 58.62 100 ALA A N 1
ATOM 764 C CA . ALA A 1 100 ? 20.644 -2.786 -27.192 1.00 58.62 100 ALA A CA 1
ATOM 765 C C . ALA A 1 100 ? 19.857 -3.334 -28.397 1.00 58.62 100 ALA A C 1
ATOM 767 O O . ALA A 1 100 ? 19.978 -4.509 -28.750 1.00 58.62 100 ALA A O 1
ATOM 768 N N . GLN A 1 101 ? 19.048 -2.491 -29.041 1.00 63.00 101 GLN A N 1
ATOM 769 C CA . GLN A 1 101 ? 18.270 -2.908 -30.202 1.00 63.00 101 GLN A CA 1
ATOM 770 C C . GLN A 1 101 ? 19.190 -2.994 -31.428 1.00 63.00 101 GLN A C 1
ATOM 772 O O . GLN A 1 101 ? 19.770 -1.997 -31.870 1.00 63.00 101 GLN A O 1
ATOM 777 N N . LYS A 1 102 ? 19.336 -4.202 -31.986 1.00 66.75 102 LYS A N 1
ATOM 778 C CA . LYS A 1 102 ? 20.036 -4.427 -33.256 1.00 66.75 102 LYS A CA 1
ATOM 779 C C . LYS A 1 102 ? 19.167 -3.876 -34.388 1.00 66.75 102 LYS A C 1
ATOM 781 O O . LYS A 1 102 ? 18.105 -4.426 -34.668 1.00 66.75 102 LYS A O 1
ATOM 786 N N . LEU A 1 103 ? 19.597 -2.777 -35.008 1.00 67.94 103 LEU A N 1
ATOM 787 C CA . LEU A 1 103 ? 18.869 -2.133 -36.108 1.00 67.94 103 LEU A CA 1
ATOM 788 C C . LEU A 1 103 ? 19.121 -2.822 -37.452 1.00 67.94 103 LEU A C 1
ATOM 790 O O . LEU A 1 103 ? 18.295 -2.732 -38.355 1.00 67.94 103 LEU A O 1
ATOM 794 N N . GLY A 1 104 ? 20.255 -3.509 -37.591 1.00 73.69 104 GLY A N 1
ATOM 795 C CA . GLY A 1 104 ? 20.630 -4.202 -38.817 1.00 73.69 104 GLY A CA 1
ATOM 796 C C . GLY A 1 104 ? 22.131 -4.445 -38.897 1.00 73.69 104 GLY A C 1
ATOM 797 O O . GLY A 1 104 ? 22.835 -4.422 -37.885 1.00 73.69 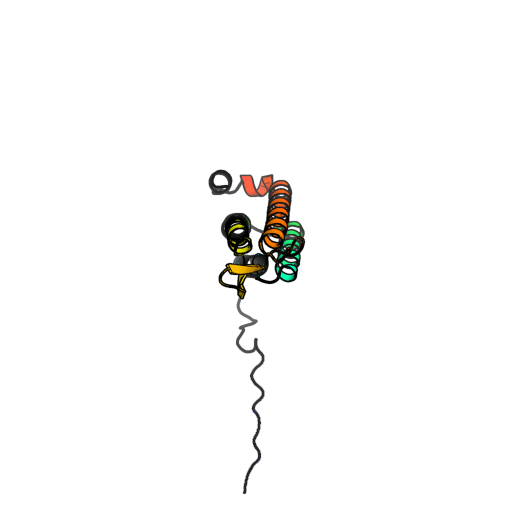104 GLY A O 1
ATOM 798 N N . THR A 1 105 ? 22.617 -4.683 -40.111 1.00 76.06 105 THR A N 1
ATOM 799 C CA . THR A 1 105 ? 24.032 -4.933 -40.398 1.00 76.06 105 THR A CA 1
ATOM 800 C C . THR A 1 105 ? 24.451 -4.032 -41.557 1.00 76.06 105 THR A C 1
ATOM 802 O O . THR A 1 105 ? 23.890 -4.140 -42.644 1.00 76.06 105 THR A O 1
ATOM 805 N N . GLU A 1 106 ? 25.422 -3.144 -41.342 1.00 70.12 106 GLU A N 1
ATOM 806 C CA . GLU A 1 106 ? 25.967 -2.258 -42.379 1.00 70.12 106 GLU A CA 1
ATOM 807 C C . GLU A 1 106 ? 27.433 -2.638 -42.625 1.00 70.12 106 GLU A C 1
ATOM 809 O O . GLU A 1 106 ? 28.232 -2.741 -41.693 1.00 70.12 106 GLU A O 1
ATOM 814 N N . GLY A 1 107 ? 27.791 -2.954 -43.875 1.00 76.44 107 GLY A N 1
ATOM 815 C CA . GLY A 1 107 ? 29.159 -3.359 -44.235 1.00 76.44 107 GLY A CA 1
ATOM 816 C C . GLY A 1 107 ? 29.680 -4.620 -43.521 1.00 76.44 107 GLY A C 1
ATOM 817 O O . GLY A 1 107 ? 30.887 -4.763 -43.340 1.00 76.44 107 GLY A O 1
ATOM 818 N N . GLY A 1 108 ? 28.789 -5.516 -43.075 1.00 78.00 108 GLY A N 1
ATOM 819 C CA . GLY A 1 108 ? 29.146 -6.734 -42.332 1.00 78.00 108 GLY A CA 1
ATOM 820 C C . GLY A 1 108 ? 29.369 -6.534 -40.828 1.00 78.00 108 GLY A C 1
ATOM 821 O O . GLY A 1 108 ? 29.729 -7.491 -40.145 1.00 78.00 108 GLY A O 1
ATOM 822 N N . ARG A 1 109 ? 29.143 -5.325 -40.294 1.00 74.50 109 ARG A N 1
ATOM 823 C CA . ARG A 1 109 ? 29.150 -5.053 -38.849 1.00 74.50 109 ARG A CA 1
ATOM 824 C C . ARG A 1 109 ? 27.736 -4.813 -38.349 1.00 74.50 109 ARG A C 1
ATOM 826 O O . ARG A 1 109 ? 26.940 -4.144 -39.005 1.00 74.50 109 ARG A O 1
ATOM 833 N N . ASP A 1 110 ? 27.437 -5.361 -37.180 1.00 78.31 110 ASP A N 1
ATOM 834 C CA . ASP A 1 110 ? 26.166 -5.126 -36.508 1.00 78.31 110 ASP A CA 1
ATOM 835 C C . ASP A 1 110 ? 26.062 -3.654 -36.101 1.00 78.31 110 ASP A C 1
ATOM 837 O O . ASP A 1 110 ? 26.925 -3.132 -35.395 1.00 78.31 110 ASP A O 1
ATOM 841 N N . VAL A 1 111 ? 25.003 -2.988 -36.565 1.00 73.81 111 VAL A N 1
ATOM 842 C CA . VAL A 1 111 ? 24.670 -1.619 -36.172 1.00 73.81 111 VAL A CA 1
ATOM 843 C C . VAL A 1 111 ? 23.626 -1.702 -35.068 1.00 73.81 111 VAL A C 1
ATOM 845 O O . VAL A 1 111 ? 22.467 -2.070 -35.288 1.00 73.81 111 VAL A O 1
ATOM 848 N N . THR A 1 112 ? 24.054 -1.384 -33.855 1.00 70.81 112 THR A N 1
ATOM 849 C CA . THR A 1 112 ? 23.202 -1.296 -32.669 1.00 70.81 112 THR A CA 1
ATOM 850 C C . THR A 1 112 ? 22.912 0.162 -32.349 1.00 70.81 112 THR A C 1
ATOM 852 O O . THR A 1 112 ? 23.822 0.988 -32.276 1.00 70.81 112 THR A O 1
ATOM 855 N N . MET A 1 113 ? 21.638 0.482 -32.117 1.00 65.88 113 MET A N 1
ATOM 856 C CA . MET A 1 113 ? 21.257 1.763 -31.524 1.00 65.88 113 MET A CA 1
ATOM 857 C C . MET A 1 113 ? 21.212 1.598 -30.014 1.00 65.88 113 MET A C 1
ATOM 859 O O . MET A 1 113 ? 20.425 0.806 -29.498 1.00 65.88 113 MET A O 1
ATOM 863 N N . MET A 1 114 ? 22.009 2.383 -29.297 1.00 60.12 114 MET A N 1
ATOM 864 C CA . MET A 1 114 ? 21.720 2.668 -27.896 1.00 60.12 114 MET A CA 1
ATOM 865 C C . MET A 1 114 ? 20.810 3.888 -27.851 1.00 60.12 114 MET A C 1
ATOM 867 O O . MET A 1 114 ? 21.265 5.022 -27.996 1.00 60.12 114 MET A O 1
ATOM 871 N N . ILE A 1 115 ? 19.509 3.659 -27.681 1.00 61.09 115 ILE A N 1
ATOM 872 C CA . ILE A 1 115 ? 18.576 4.753 -27.427 1.00 61.09 115 ILE A CA 1
ATOM 873 C C . ILE A 1 115 ? 18.750 5.158 -25.964 1.00 61.09 115 ILE A C 1
ATOM 875 O O . ILE A 1 115 ? 18.381 4.426 -25.048 1.00 61.09 115 ILE A O 1
ATOM 879 N N . HIS A 1 116 ? 19.345 6.327 -25.741 1.00 57.81 116 HIS A N 1
ATOM 880 C CA . HIS A 1 116 ? 19.564 6.893 -24.415 1.00 57.81 116 HIS A CA 1
ATOM 881 C C . HIS A 1 116 ? 18.230 7.423 -23.853 1.00 57.81 116 HIS A C 1
ATOM 883 O O . HIS A 1 116 ? 17.989 8.629 -23.833 1.00 57.81 116 HIS A O 1
ATOM 889 N N . HIS A 1 117 ? 17.347 6.530 -23.393 1.00 54.88 117 HIS A N 1
ATOM 890 C CA . HIS A 1 117 ? 16.091 6.857 -22.695 1.00 54.88 117 HIS A CA 1
ATOM 891 C C . HIS A 1 117 ? 16.352 7.412 -21.280 1.00 54.88 117 HIS A C 1
ATOM 893 O O . HIS A 1 117 ? 15.734 7.017 -20.304 1.00 54.88 117 HIS A O 1
ATOM 899 N N . SER A 1 118 ? 17.288 8.348 -21.135 1.00 54.31 118 SER A N 1
ATOM 900 C CA . SER A 1 118 ? 17.877 8.783 -19.862 1.00 54.31 118 SER A CA 1
ATOM 901 C C . SER A 1 118 ? 16.899 9.303 -18.807 1.00 54.31 118 SER A C 1
ATOM 903 O O . SER A 1 118 ? 17.308 9.490 -17.664 1.00 54.31 118 SER A O 1
ATOM 905 N N . ARG A 1 119 ? 15.621 9.525 -19.121 1.00 51.97 119 ARG A N 1
ATOM 906 C CA . ARG A 1 119 ? 14.641 10.073 -18.175 1.00 51.97 119 ARG A CA 1
ATOM 907 C C . ARG A 1 119 ? 13.349 9.283 -18.010 1.00 51.97 119 ARG A C 1
ATOM 909 O O . ARG A 1 119 ? 12.664 9.549 -17.039 1.00 51.97 119 ARG A O 1
ATOM 916 N N . ASP A 1 120 ? 13.065 8.310 -18.867 1.00 62.81 120 ASP A N 1
ATOM 917 C CA . ASP A 1 120 ? 11.731 7.692 -18.934 1.00 62.81 120 ASP A CA 1
ATOM 918 C C . ASP A 1 120 ? 11.782 6.168 -19.029 1.00 62.81 120 ASP A C 1
ATOM 920 O O . ASP A 1 120 ? 10.872 5.521 -19.544 1.00 62.81 120 ASP A O 1
ATOM 924 N N . THR A 1 121 ? 12.883 5.577 -18.567 1.00 81.25 121 THR A N 1
ATOM 925 C CA . THR A 1 121 ? 12.974 4.125 -18.569 1.00 81.25 121 THR A CA 1
ATOM 926 C C . THR A 1 121 ? 11.984 3.527 -17.578 1.00 81.25 121 THR A C 1
ATOM 928 O O . THR A 1 121 ? 11.688 4.116 -16.531 1.00 81.25 121 THR A O 1
ATOM 931 N N . GLU A 1 122 ? 11.485 2.338 -17.899 1.00 84.00 122 GLU A N 1
ATOM 932 C CA . GLU A 1 122 ? 10.556 1.622 -17.031 1.00 84.00 122 GLU A CA 1
ATOM 933 C C . GLU A 1 122 ? 11.182 1.399 -15.641 1.00 84.00 122 GLU A C 1
ATOM 935 O O . GLU A 1 122 ? 10.494 1.541 -14.628 1.00 84.00 122 GLU A O 1
ATOM 940 N N . ALA A 1 123 ? 12.502 1.164 -15.572 1.00 86.44 123 ALA A N 1
ATOM 941 C CA . ALA A 1 123 ? 13.225 1.045 -14.307 1.00 86.44 123 ALA A CA 1
ATOM 942 C C . ALA A 1 123 ? 13.087 2.292 -13.426 1.00 86.44 123 ALA A C 1
ATOM 944 O O . ALA A 1 123 ? 12.718 2.176 -12.259 1.00 86.44 123 ALA A O 1
ATOM 945 N N . LYS A 1 124 ? 13.282 3.494 -13.985 1.00 87.69 124 LYS A N 1
ATOM 946 C CA . LYS A 1 124 ? 13.150 4.744 -13.218 1.00 87.69 124 LYS A CA 1
ATOM 947 C C . LYS A 1 124 ? 11.737 4.950 -12.692 1.00 87.69 124 LYS A C 1
ATOM 949 O O . LYS A 1 124 ? 11.558 5.345 -11.545 1.00 87.69 124 LYS A O 1
ATOM 954 N N . GLN A 1 125 ? 10.732 4.641 -13.506 1.00 91.69 125 GLN A N 1
ATOM 955 C CA . GLN A 1 125 ? 9.336 4.785 -13.101 1.00 91.69 125 GLN A CA 1
ATOM 956 C C . GLN A 1 125 ? 8.957 3.811 -11.974 1.00 91.69 125 GLN A C 1
ATOM 958 O O . GLN A 1 125 ? 8.139 4.143 -11.108 1.00 91.69 125 GLN A O 1
ATOM 963 N N . TRP A 1 126 ? 9.518 2.598 -11.969 1.00 94.00 126 TRP A N 1
ATOM 964 C CA . TRP A 1 126 ? 9.332 1.662 -10.860 1.00 94.00 126 TRP A CA 1
ATOM 965 C C . TRP A 1 126 ? 10.140 2.045 -9.623 1.00 94.00 126 TRP A C 1
ATOM 967 O O . TRP A 1 126 ? 9.611 1.899 -8.524 1.00 94.00 126 TRP A O 1
ATOM 977 N N . ASP A 1 127 ? 11.345 2.596 -9.774 1.00 92.94 127 ASP A N 1
ATOM 978 C CA . ASP A 1 127 ? 12.131 3.134 -8.658 1.00 92.94 127 ASP A CA 1
ATOM 979 C C . ASP A 1 127 ? 11.406 4.304 -7.973 1.00 92.94 127 ASP A C 1
ATOM 981 O O . ASP A 1 127 ? 11.304 4.345 -6.746 1.00 92.94 127 ASP A O 1
ATOM 985 N N . GLU A 1 128 ? 10.814 5.223 -8.739 1.00 92.56 128 GLU A N 1
ATOM 986 C CA . GLU A 1 128 ? 9.970 6.292 -8.189 1.00 92.56 128 GLU A CA 1
ATOM 987 C C . GLU A 1 128 ? 8.755 5.724 -7.443 1.00 92.56 128 GLU A C 1
ATOM 989 O O . GLU A 1 128 ? 8.450 6.135 -6.320 1.00 92.56 128 GLU A O 1
ATOM 994 N N . THR A 1 129 ? 8.090 4.723 -8.032 1.00 94.81 129 THR A N 1
ATOM 995 C CA . THR A 1 129 ? 6.959 4.032 -7.391 1.00 94.81 129 THR A CA 1
ATOM 996 C C . THR A 1 129 ? 7.395 3.349 -6.088 1.00 94.81 129 THR A C 1
ATOM 998 O O . THR A 1 129 ? 6.666 3.373 -5.095 1.00 94.81 129 THR A O 1
ATOM 1001 N N . TRP A 1 130 ? 8.592 2.764 -6.070 1.00 94.88 130 TRP A N 1
ATOM 1002 C CA . TRP A 1 130 ? 9.178 2.098 -4.913 1.00 94.88 130 TRP A CA 1
ATOM 1003 C C . TRP A 1 130 ? 9.443 3.067 -3.764 1.00 94.88 130 TRP A C 1
ATOM 1005 O O . TRP A 1 130 ? 9.022 2.815 -2.633 1.00 94.88 130 TRP A O 1
ATOM 1015 N N . VAL A 1 131 ? 10.061 4.212 -4.057 1.00 94.88 131 VAL A N 1
ATOM 1016 C CA . VAL A 1 131 ? 10.294 5.272 -3.068 1.00 94.88 131 VAL A CA 1
ATOM 1017 C C . VAL A 1 131 ? 8.970 5.786 -2.499 1.00 94.88 131 VAL A C 1
ATOM 1019 O O . VAL A 1 131 ? 8.838 5.918 -1.281 1.00 94.88 131 VAL A O 1
ATOM 1022 N N . LEU A 1 132 ? 7.962 6.009 -3.351 1.00 94.44 132 LEU A N 1
ATOM 1023 C CA . LEU A 1 132 ? 6.625 6.418 -2.909 1.00 94.44 132 LEU A CA 1
ATOM 1024 C C . LEU A 1 132 ? 5.969 5.373 -1.997 1.00 94.44 132 LEU A C 1
ATOM 1026 O O . LEU A 1 132 ? 5.351 5.741 -0.997 1.00 94.44 132 LEU A O 1
ATOM 1030 N N . ALA A 1 133 ? 6.103 4.083 -2.311 1.00 94.06 133 ALA A N 1
ATOM 1031 C CA . ALA A 1 133 ? 5.551 2.998 -1.503 1.00 94.06 133 ALA A CA 1
ATOM 1032 C C . ALA A 1 133 ? 6.254 2.855 -0.142 1.00 94.06 133 ALA A C 1
ATOM 1034 O O . ALA A 1 133 ? 5.589 2.629 0.872 1.00 94.06 133 ALA A O 1
ATOM 1035 N N . LEU A 1 134 ? 7.577 3.034 -0.093 1.00 94.62 134 LEU A N 1
ATOM 1036 C CA . LEU A 1 134 ? 8.342 3.044 1.157 1.00 94.62 134 LEU A CA 1
ATOM 1037 C C . LEU A 1 134 ? 7.948 4.221 2.052 1.00 94.62 134 LEU A C 1
ATOM 1039 O O . LEU A 1 134 ? 7.682 4.032 3.240 1.00 94.62 134 LEU A O 1
ATOM 1043 N N . ASP A 1 135 ? 7.859 5.425 1.487 1.00 94.50 135 ASP A N 1
ATOM 1044 C CA . ASP A 1 135 ? 7.428 6.615 2.223 1.00 94.50 135 ASP A CA 1
ATOM 1045 C C . ASP A 1 135 ? 5.977 6.480 2.722 1.00 94.50 135 ASP A C 1
ATOM 1047 O O . ASP A 1 135 ? 5.666 6.794 3.875 1.00 94.50 135 ASP A O 1
ATOM 1051 N N . ALA A 1 136 ? 5.089 5.944 1.883 1.00 92.31 136 ALA A N 1
ATOM 1052 C CA . ALA A 1 136 ? 3.721 5.594 2.248 1.00 92.31 136 ALA A CA 1
ATOM 1053 C C . ALA A 1 136 ? 3.673 4.653 3.461 1.00 92.31 136 ALA A C 1
ATOM 1055 O O . ALA A 1 136 ? 2.979 4.936 4.443 1.00 92.31 136 ALA A O 1
ATOM 1056 N N . LEU A 1 137 ? 4.428 3.552 3.409 1.00 92.62 137 LEU A N 1
ATOM 1057 C CA . LEU A 1 137 ? 4.479 2.569 4.484 1.00 92.62 137 LEU A CA 1
ATOM 1058 C C . LEU A 1 137 ? 5.033 3.181 5.771 1.00 92.62 137 LEU A C 1
ATOM 1060 O O . LEU A 1 137 ? 4.421 3.025 6.826 1.00 92.62 137 LEU A O 1
ATOM 1064 N N . ALA A 1 138 ? 6.141 3.920 5.690 1.00 93.00 138 ALA A N 1
ATOM 1065 C CA . ALA A 1 138 ? 6.753 4.573 6.843 1.00 93.00 138 ALA A CA 1
ATOM 1066 C C . ALA A 1 138 ? 5.780 5.545 7.528 1.00 93.00 138 ALA A C 1
ATOM 1068 O O . ALA A 1 138 ? 5.649 5.542 8.756 1.00 93.00 138 ALA A O 1
ATOM 1069 N N . ARG A 1 139 ? 5.041 6.343 6.744 1.00 94.50 139 ARG A N 1
ATOM 1070 C CA . ARG A 1 139 ? 4.018 7.258 7.269 1.00 94.50 139 ARG A CA 1
ATOM 1071 C C . ARG A 1 139 ? 2.884 6.518 7.970 1.00 94.50 139 ARG A C 1
ATOM 1073 O O . ARG A 1 139 ? 2.507 6.919 9.071 1.00 94.50 139 ARG A O 1
ATOM 1080 N N . ILE A 1 140 ? 2.367 5.448 7.367 1.00 94.25 140 ILE A N 1
ATOM 1081 C CA . ILE A 1 140 ? 1.277 4.654 7.945 1.00 94.25 140 ILE A CA 1
ATOM 1082 C C . ILE A 1 140 ? 1.738 3.959 9.226 1.00 94.25 140 ILE A C 1
ATOM 1084 O O . ILE A 1 140 ? 1.076 4.085 10.253 1.00 94.25 140 ILE A O 1
ATOM 1088 N N . VAL A 1 141 ? 2.881 3.272 9.196 1.00 91.31 141 VAL A N 1
ATOM 1089 C CA . VAL A 1 141 ? 3.408 2.559 10.366 1.00 91.31 141 VAL A CA 1
ATOM 1090 C C . VAL A 1 141 ? 3.633 3.531 11.513 1.00 91.31 141 VAL A C 1
ATOM 1092 O O . VAL A 1 141 ? 3.162 3.275 12.611 1.00 91.31 141 VAL A O 1
ATOM 1095 N N . ARG A 1 142 ? 4.248 4.692 11.262 1.00 93.38 142 ARG A N 1
ATOM 1096 C CA . ARG A 1 142 ? 4.438 5.715 12.297 1.00 93.38 142 ARG A CA 1
ATOM 1097 C C . ARG A 1 142 ? 3.113 6.261 12.837 1.00 93.38 142 ARG A C 1
ATOM 1099 O O . ARG A 1 142 ? 3.000 6.490 14.036 1.00 93.38 142 ARG A O 1
ATOM 1106 N N . GLY A 1 143 ? 2.127 6.493 11.970 1.00 94.38 143 GLY A N 1
ATOM 1107 C CA . GLY A 1 143 ? 0.829 7.056 12.356 1.00 94.38 143 GLY A CA 1
ATOM 1108 C C . GLY A 1 143 ? -0.070 6.092 13.135 1.00 94.38 143 GLY A C 1
ATOM 1109 O O . GLY A 1 143 ? -0.898 6.537 13.926 1.00 94.38 143 GLY A O 1
ATOM 1110 N N . PHE A 1 144 ? 0.104 4.786 12.931 1.00 94.00 144 PHE A N 1
ATOM 1111 C CA . PHE A 1 144 ? -0.736 3.741 13.522 1.00 94.00 144 PHE A CA 1
ATOM 1112 C C . PHE A 1 144 ? 0.055 2.731 14.360 1.00 94.00 144 PHE A C 1
ATOM 1114 O O . PHE A 1 144 ? -0.460 1.654 14.657 1.00 94.00 144 PHE A O 1
ATOM 1121 N N . LEU A 1 145 ? 1.288 3.060 14.762 1.00 91.50 145 LEU A N 1
ATOM 1122 C CA . LEU A 1 145 ? 2.166 2.146 15.496 1.00 91.50 145 LEU A CA 1
ATOM 1123 C C . LEU A 1 145 ? 1.486 1.546 16.740 1.00 91.50 145 LEU A C 1
ATOM 1125 O O . LEU A 1 145 ? 1.480 0.321 16.846 1.00 91.50 145 LEU A O 1
ATOM 1129 N N . PRO A 1 146 ? 0.809 2.324 17.614 1.00 90.19 146 PRO A N 1
ATOM 1130 C CA . PRO A 1 146 ? 0.148 1.755 18.792 1.00 90.19 146 PRO A CA 1
ATOM 1131 C C . PRO A 1 146 ? -0.941 0.727 18.449 1.00 90.19 146 PRO A C 1
ATOM 1133 O O . PRO A 1 146 ? -1.139 -0.247 19.172 1.00 90.19 146 PRO A O 1
ATOM 1136 N N . GLN A 1 147 ? -1.667 0.929 17.346 1.00 89.12 147 GLN A N 1
ATOM 1137 C CA . GLN A 1 147 ? -2.698 0.010 16.860 1.00 89.12 147 GLN A CA 1
ATOM 1138 C C . GLN A 1 147 ? -2.077 -1.247 16.241 1.00 89.12 147 GLN A C 1
ATOM 1140 O O . GLN A 1 147 ? -2.630 -2.339 16.384 1.00 89.12 147 GLN A O 1
ATOM 1145 N N . LEU A 1 148 ? -0.949 -1.086 15.544 1.00 88.62 148 LEU A N 1
ATOM 1146 C CA . LEU A 1 148 ? -0.219 -2.163 14.883 1.00 88.62 148 LEU A CA 1
ATOM 1147 C C . LEU A 1 148 ? 0.500 -3.067 15.890 1.00 88.62 148 LEU A C 1
ATOM 1149 O O . LEU A 1 148 ? 0.416 -4.283 15.762 1.00 88.62 148 LEU A O 1
ATOM 1153 N N . GLU A 1 149 ? 1.115 -2.513 16.934 1.00 89.06 149 GLU A N 1
ATOM 1154 C CA . GLU A 1 149 ? 1.787 -3.283 17.994 1.00 89.06 149 GLU A CA 1
ATOM 1155 C C . GLU A 1 149 ? 0.839 -4.236 18.732 1.00 89.06 149 GLU A C 1
ATOM 1157 O O . GLU A 1 149 ? 1.232 -5.324 19.146 1.00 89.06 149 GLU A O 1
ATOM 1162 N N . GLN A 1 150 ? -0.440 -3.873 18.847 1.00 86.94 150 GLN A N 1
ATOM 1163 C CA . GLN A 1 150 ? -1.470 -4.726 19.448 1.00 86.94 150 GLN A CA 1
ATOM 1164 C C . GLN A 1 150 ? -1.894 -5.897 18.545 1.00 86.94 150 GLN A C 1
ATOM 1166 O O . GLN A 1 150 ? -2.764 -6.694 18.921 1.00 86.94 150 GLN A O 1
ATOM 1171 N N . ARG A 1 151 ? -1.351 -6.001 17.326 1.00 86.62 151 ARG A N 1
ATOM 1172 C CA . ARG A 1 151 ? -1.671 -7.085 16.397 1.00 86.62 151 ARG A CA 1
ATOM 1173 C C . ARG A 1 151 ? -0.724 -8.256 16.603 1.00 86.62 151 ARG A C 1
ATOM 1175 O O . ARG A 1 151 ? 0.489 -8.121 16.495 1.00 86.62 151 ARG A O 1
ATOM 1182 N N . LEU A 1 152 ? -1.310 -9.437 16.804 1.00 72.19 152 LEU A N 1
ATOM 1183 C CA . LEU A 1 152 ? -0.584 -10.695 17.019 1.00 72.19 152 LEU A CA 1
ATOM 1184 C C . LEU A 1 152 ? 0.437 -10.989 15.909 1.00 72.19 152 LEU A C 1
ATOM 1186 O O . LEU A 1 152 ? 1.509 -11.510 16.187 1.00 72.19 152 LEU A O 1
ATOM 1190 N N . CYS A 1 153 ? 0.124 -10.620 14.665 1.00 74.75 153 CYS A N 1
ATOM 1191 C CA . CYS A 1 153 ? 0.980 -10.876 13.510 1.00 74.75 153 CYS A CA 1
ATOM 1192 C C . CYS A 1 153 ? 1.972 -9.746 13.195 1.00 74.75 153 CYS A C 1
ATOM 1194 O O . CYS A 1 153 ? 2.783 -9.913 12.290 1.00 74.75 153 CYS A O 1
ATOM 1196 N N . PHE A 1 154 ? 1.928 -8.596 13.883 1.00 82.25 154 PHE A N 1
ATOM 1197 C CA . PHE A 1 154 ? 2.772 -7.453 13.508 1.00 82.25 154 PHE A CA 1
ATOM 1198 C C . PHE A 1 154 ? 4.258 -7.772 13.653 1.00 82.25 154 PHE A C 1
ATOM 1200 O O . PHE A 1 154 ? 5.026 -7.520 12.734 1.00 82.25 154 PHE A O 1
ATOM 1207 N N . GLY A 1 155 ? 4.665 -8.395 14.762 1.00 81.62 155 GLY A N 1
ATOM 1208 C CA . GLY A 1 155 ? 6.074 -8.711 15.000 1.00 81.62 155 GLY A CA 1
ATOM 1209 C C . GLY A 1 155 ? 6.665 -9.725 14.015 1.00 81.62 155 GLY A C 1
ATOM 1210 O O . GLY A 1 155 ? 7.866 -9.694 13.765 1.00 81.62 155 GLY A O 1
ATOM 1211 N N . GLU A 1 156 ? 5.863 -10.641 13.471 1.00 82.25 156 GLU A N 1
ATOM 1212 C CA . GLU A 1 156 ? 6.298 -11.572 12.417 1.00 82.25 156 GLU A CA 1
ATOM 1213 C C . GLU A 1 156 ? 6.376 -10.866 11.066 1.00 82.25 156 GLU A C 1
ATOM 1215 O O . GLU A 1 156 ? 7.411 -10.913 10.408 1.00 82.25 156 GLU A O 1
ATOM 1220 N N . ALA A 1 157 ? 5.317 -10.141 10.712 1.00 78.44 157 ALA A N 1
ATOM 1221 C CA . ALA A 1 157 ? 5.214 -9.407 9.460 1.00 78.44 157 ALA A CA 1
ATOM 1222 C C . ALA A 1 157 ? 6.283 -8.302 9.333 1.00 78.44 157 ALA A C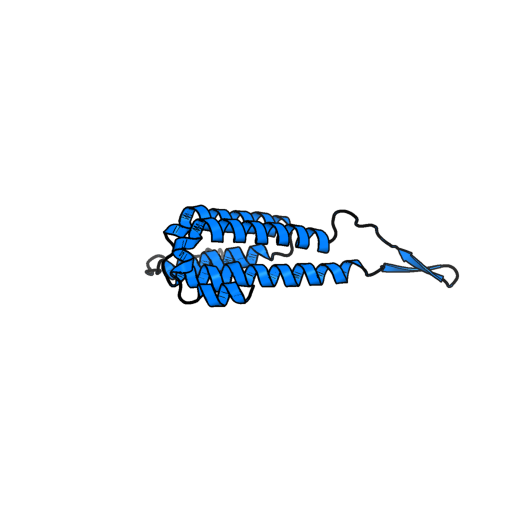 1
ATOM 1224 O O . ALA A 1 157 ? 6.793 -8.032 8.249 1.00 78.44 157 ALA A O 1
ATOM 1225 N N . TRP A 1 158 ? 6.668 -7.689 10.454 1.00 81.19 158 TRP A N 1
ATOM 1226 C CA . TRP A 1 158 ? 7.747 -6.706 10.511 1.00 81.19 158 TRP A CA 1
ATOM 1227 C C . TRP A 1 158 ? 9.132 -7.327 10.313 1.00 81.19 158 TRP A C 1
ATOM 1229 O O . TRP A 1 158 ? 10.005 -6.701 9.728 1.00 81.19 158 TRP A O 1
ATOM 1239 N N . ARG A 1 159 ? 9.345 -8.563 10.783 1.00 83.88 159 ARG A N 1
ATOM 1240 C CA . ARG A 1 159 ? 10.620 -9.283 10.621 1.00 83.88 159 ARG A CA 1
ATOM 1241 C C . ARG A 1 159 ? 10.834 -9.830 9.210 1.00 83.88 159 ARG A C 1
ATOM 1243 O O . ARG A 1 159 ? 11.960 -10.184 8.885 1.00 83.88 159 ARG A O 1
ATOM 1250 N N . SER A 1 160 ? 9.770 -9.962 8.418 1.00 74.81 160 SER A N 1
ATOM 1251 C CA . SER A 1 160 ? 9.840 -10.448 7.035 1.00 74.81 160 SER A CA 1
ATOM 1252 C C . SER A 1 160 ? 10.116 -9.360 5.992 1.00 74.81 160 SER A C 1
ATOM 1254 O O . SER A 1 160 ? 10.289 -9.699 4.824 1.00 74.81 160 SER A O 1
ATOM 1256 N N . LEU A 1 161 ? 10.109 -8.084 6.395 1.00 67.81 161 LEU A N 1
ATOM 1257 C CA . LEU A 1 161 ? 10.550 -6.945 5.580 1.00 67.81 161 LEU A CA 1
ATOM 1258 C C . LEU A 1 161 ? 12.077 -6.905 5.475 1.00 67.81 161 LEU A C 1
ATOM 1260 O O . LEU A 1 161 ? 12.563 -6.602 4.362 1.00 67.81 161 LEU A O 1
#

Foldseek 3Di:
DDDPPPPPDDPPPCPPDPPVDDDDPLVVLLVLLVVLLVQLPDLDLVSNLVSLVVNLVCCLVCVVVQDQVSVVSCLQVRQLVSLVVLVVQLVVQVVVLPDFDFPDADPNHTDTDDPCPVPDGSNVSSVVSNVSSVVSSVVSCVSCVVVLVPHPCSVVSVVVD

pLDDT: mean 82.94, std 14.17, range [37.47, 97.19]

Organism: NCBI:txid156173

Secondary structure (DSSP, 8-state):
--------PPPPTTTT--SSS---HHHHHHHHHHHHHHHHT-SSHHHHHHHHHHHHHHHHHHGGG--THHHHHIIIIIIIHHHHHHHHHHHHHHHHTT--EEEEEETTEEEEE----TTT-HHHHHHHHHHHHHHHHHHHHHHHHHHHHTSTTHHHHHHT-